Protein AF-A0A3N7D132-F1 (afdb_monomer)

Nearest PDB structures (foldseek):
  3npg-assembly1_B  TM=5.858E-01  e=7.908E-01  Pyrococcus horikoshii
  3npg-assembly1_D  TM=5.877E-01  e=8.897E-01  Pyrococcus horikoshii
  7ne5-assembly1_A  TM=6.730E-01  e=2.890E+00  Serratia proteamaculans
  8vl3-assembly1_A  TM=4.157E-01  e=1.267E+00  synthetic construct
  7yx7-assembly1_A  TM=4.439E-01  e=2.569E+00  Serratia proteamaculans

Sequence (101 aa):
MKNKVEEMRSAYGLSEEGSLLTMLDDFKDENEIRAYCWMVLRTYSDLKKEDWLIGIEGGDYIYSFEDSYVFITDDIWSFDVVAKPEVLELLADKMRALKNP

Structure (mmCIF, N/CA/C/O backbone):
data_AF-A0A3N7D132-F1
#
_entry.id   AF-A0A3N7D132-F1
#
loop_
_atom_site.group_PDB
_atom_site.id
_atom_site.type_symbol
_atom_site.label_atom_id
_atom_site.label_alt_id
_atom_site.label_comp_id
_atom_site.label_asym_id
_atom_site.label_entity_id
_atom_site.label_seq_id
_atom_site.pdbx_PDB_ins_code
_atom_site.Cartn_x
_atom_site.Cartn_y
_atom_site.Cartn_z
_atom_site.occupancy
_atom_site.B_iso_or_equiv
_atom_site.auth_seq_id
_atom_site.auth_comp_id
_atom_site.auth_asym_id
_atom_site.auth_atom_id
_atom_site.pdbx_PDB_model_num
ATOM 1 N N . MET A 1 1 ? 13.505 14.332 -19.437 1.00 47.16 1 MET A N 1
ATOM 2 C CA . MET A 1 1 ? 13.758 13.145 -18.594 1.00 47.16 1 MET A CA 1
ATOM 3 C C . MET A 1 1 ? 12.415 12.738 -18.037 1.00 47.16 1 MET A C 1
ATOM 5 O O . MET A 1 1 ? 11.793 13.591 -17.421 1.00 47.16 1 MET A O 1
ATOM 9 N N . LYS A 1 2 ? 11.925 11.531 -18.332 1.00 55.28 2 LYS A N 1
ATOM 10 C CA . LYS A 1 2 ? 10.734 11.022 -17.644 1.00 55.28 2 LYS A CA 1
ATOM 11 C C . LYS A 1 2 ? 11.099 10.772 -16.180 1.00 55.28 2 LYS A C 1
ATOM 13 O O . LYS A 1 2 ? 12.240 10.405 -15.890 1.00 55.28 2 LYS A O 1
ATOM 18 N N . ASN A 1 3 ? 10.180 11.070 -15.271 1.00 87.38 3 ASN A N 1
ATOM 19 C CA . ASN A 1 3 ? 10.379 10.815 -13.852 1.00 87.38 3 ASN A CA 1
ATOM 20 C C . ASN A 1 3 ? 10.398 9.289 -13.644 1.00 87.38 3 ASN A C 1
ATOM 22 O O . ASN A 1 3 ? 9.489 8.603 -14.102 1.00 87.38 3 ASN A O 1
ATOM 26 N N . LYS A 1 4 ? 11.424 8.740 -12.981 1.00 89.75 4 LYS A N 1
ATOM 27 C CA . LYS A 1 4 ? 11.539 7.285 -12.752 1.00 89.75 4 LYS A CA 1
ATO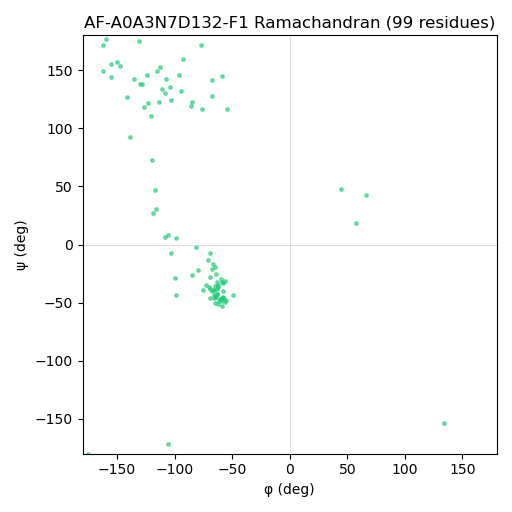M 28 C C . LYS A 1 4 ? 10.319 6.711 -12.027 1.00 89.75 4 LYS A C 1
ATOM 30 O O . LYS A 1 4 ? 9.942 5.575 -12.283 1.00 89.75 4 LYS A O 1
ATOM 35 N N . VAL A 1 5 ? 9.689 7.511 -11.169 1.00 90.25 5 VAL A N 1
ATOM 36 C CA . VAL A 1 5 ? 8.453 7.141 -10.473 1.00 90.25 5 VAL A CA 1
ATOM 37 C C . VAL A 1 5 ? 7.282 7.014 -11.448 1.00 90.25 5 VAL A C 1
ATOM 39 O O . VAL A 1 5 ? 6.500 6.074 -11.355 1.00 90.25 5 VAL A O 1
ATOM 42 N N . GLU A 1 6 ? 7.174 7.909 -12.433 1.00 90.75 6 GLU A N 1
ATOM 43 C CA . GLU A 1 6 ? 6.148 7.807 -13.481 1.00 90.75 6 GLU A CA 1
ATOM 44 C C . GLU A 1 6 ? 6.369 6.570 -14.358 1.00 90.75 6 GLU A C 1
ATOM 46 O O . GLU A 1 6 ? 5.408 5.900 -14.726 1.00 90.75 6 GLU A O 1
ATOM 51 N N . GLU A 1 7 ? 7.626 6.244 -14.678 1.00 92.88 7 GLU A N 1
ATOM 52 C CA . GLU A 1 7 ? 7.965 5.024 -15.422 1.00 92.88 7 GLU A CA 1
ATOM 53 C C . GLU A 1 7 ? 7.595 3.766 -14.629 1.00 92.88 7 GLU A C 1
ATOM 55 O O . GLU A 1 7 ? 6.959 2.868 -15.180 1.00 92.88 7 GLU A O 1
ATOM 60 N N . MET A 1 8 ? 7.924 3.738 -13.334 1.00 93.69 8 MET A N 1
ATOM 61 C CA . MET A 1 8 ? 7.558 2.658 -12.418 1.00 93.69 8 MET A CA 1
ATOM 62 C C . MET A 1 8 ? 6.038 2.486 -12.358 1.00 93.69 8 MET A C 1
ATOM 64 O O . MET A 1 8 ? 5.529 1.409 -12.642 1.00 93.69 8 MET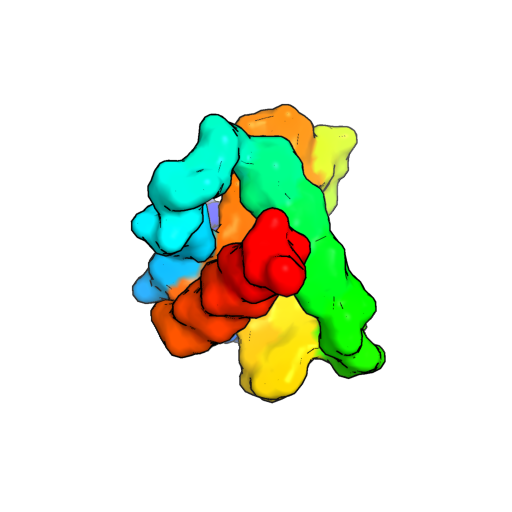 A O 1
ATOM 68 N N . ARG A 1 9 ? 5.289 3.558 -12.084 1.00 93.75 9 ARG A N 1
ATOM 69 C CA . ARG A 1 9 ? 3.820 3.523 -12.052 1.00 93.75 9 ARG A CA 1
ATOM 70 C C . ARG A 1 9 ? 3.233 3.060 -13.385 1.00 93.75 9 ARG A C 1
ATOM 72 O O . ARG A 1 9 ? 2.369 2.189 -13.410 1.00 93.75 9 ARG A O 1
ATOM 79 N N . SER A 1 10 ? 3.733 3.582 -14.503 1.00 93.25 10 SER A N 1
ATOM 80 C CA . SER A 1 10 ? 3.262 3.201 -15.837 1.00 93.25 10 SER A CA 1
ATOM 81 C C . SER A 1 10 ? 3.502 1.723 -16.153 1.00 93.25 10 SER A C 1
ATOM 83 O O . SER A 1 10 ? 2.667 1.128 -16.833 1.00 93.25 10 SER A O 1
ATOM 85 N N . ALA A 1 11 ? 4.599 1.123 -15.679 1.00 94.31 11 ALA A N 1
ATOM 86 C CA . ALA A 1 11 ? 4.907 -0.289 -15.914 1.00 94.31 11 ALA A CA 1
ATOM 87 C C . ALA A 1 11 ? 3.886 -1.244 -15.268 1.00 94.31 11 ALA A C 1
ATOM 89 O O . ALA A 1 11 ? 3.681 -2.346 -15.774 1.00 94.31 11 ALA A O 1
ATOM 90 N N . TYR A 1 12 ? 3.215 -0.797 -14.203 1.00 94.25 12 TYR A N 1
ATOM 91 C CA . TYR A 1 12 ? 2.184 -1.552 -13.484 1.00 94.25 12 TYR A CA 1
ATOM 92 C C . TYR A 1 12 ? 0.760 -1.047 -13.754 1.00 94.25 12 TYR A C 1
ATOM 94 O O . TYR A 1 12 ? -0.185 -1.507 -13.119 1.00 94.25 12 TYR A O 1
ATOM 102 N N . GLY A 1 13 ? 0.590 -0.118 -14.704 1.00 92.06 13 GLY A N 1
ATOM 103 C CA . GLY A 1 13 ? -0.714 0.463 -15.029 1.00 92.06 13 GLY A CA 1
ATOM 104 C C . GLY A 1 13 ? -1.291 1.305 -13.891 1.00 92.06 13 GLY A C 1
ATOM 105 O O . GLY A 1 13 ? -2.469 1.167 -13.605 1.00 92.06 13 GLY A O 1
ATOM 106 N N . LEU A 1 14 ? -0.449 2.117 -13.239 1.00 92.50 14 LEU A N 1
ATOM 107 C CA . LEU A 1 14 ? -0.781 2.991 -12.104 1.00 92.50 14 LEU A CA 1
ATOM 108 C C . LEU A 1 14 ? -0.604 4.498 -12.421 1.00 92.50 14 LEU A C 1
ATOM 110 O O . LEU A 1 14 ? -0.244 5.292 -11.545 1.00 92.50 14 LEU A O 1
ATOM 114 N N . SER A 1 15 ? -0.800 4.914 -13.676 1.00 80.50 15 SER A N 1
ATOM 115 C CA . SER A 1 15 ? -0.618 6.298 -14.153 1.00 80.50 15 SER A CA 1
ATOM 116 C C . SER A 1 15 ? -1.796 7.285 -13.978 1.00 80.50 15 SER A C 1
ATOM 118 O O . SER A 1 15 ? -1.538 8.483 -13.912 1.00 80.50 15 SER A O 1
ATOM 120 N N . GLU A 1 16 ? -3.050 6.835 -13.910 1.00 69.00 16 GLU A N 1
ATOM 121 C CA . GLU A 1 16 ? -4.294 7.632 -13.786 1.00 69.00 16 GLU A CA 1
ATOM 122 C C . GLU A 1 16 ? -5.103 7.338 -12.494 1.00 69.00 16 GLU A C 1
ATOM 124 O O . GLU A 1 16 ? -6.322 7.484 -12.440 1.00 69.00 16 GLU A O 1
ATOM 129 N N . GLU A 1 17 ? -4.421 6.897 -11.444 1.00 81.69 17 GLU A N 1
ATOM 130 C CA . GLU A 1 17 ? -5.020 6.297 -10.252 1.00 81.69 17 GLU A CA 1
ATOM 131 C C . GLU A 1 17 ? -5.296 7.315 -9.143 1.00 81.69 17 GLU A C 1
ATOM 133 O O . GLU A 1 17 ? -4.716 8.404 -9.099 1.00 81.69 17 GLU A O 1
ATOM 138 N N . GLY A 1 18 ? -6.196 6.939 -8.229 1.00 88.12 18 GLY A N 1
ATOM 139 C CA . GLY A 1 18 ? -6.538 7.745 -7.060 1.00 88.12 18 GLY A CA 1
ATOM 140 C C . GLY A 1 18 ? -5.476 7.674 -5.964 1.00 88.12 18 GLY A C 1
ATOM 141 O O . GLY A 1 18 ? -4.567 6.850 -6.012 1.00 88.12 18 GLY A O 1
ATOM 142 N N . SER A 1 19 ? -5.632 8.521 -4.949 1.00 92.62 19 SER A N 1
ATOM 143 C CA . SER A 1 19 ? -4.830 8.503 -3.721 1.00 92.62 19 SER A CA 1
ATOM 144 C C . SER A 1 19 ? -5.697 8.063 -2.547 1.00 92.62 19 SER A C 1
ATOM 146 O O . SER A 1 19 ? -6.805 8.580 -2.356 1.00 92.62 19 SER A O 1
ATOM 148 N N . LEU A 1 20 ? -5.175 7.147 -1.733 1.00 94.19 20 LEU A N 1
ATOM 149 C CA . LEU A 1 20 ? -5.828 6.670 -0.514 1.00 94.19 20 LEU A CA 1
ATOM 150 C C . LEU A 1 20 ? -6.117 7.815 0.465 1.00 94.19 20 LEU A C 1
ATOM 152 O O . LEU A 1 20 ? -7.145 7.800 1.140 1.00 94.19 20 LEU A O 1
ATOM 156 N N . LEU A 1 21 ? -5.254 8.836 0.510 1.00 92.19 21 LEU A N 1
ATOM 157 C CA . LEU A 1 21 ? -5.404 9.979 1.416 1.00 92.19 21 LEU A CA 1
ATOM 158 C C . LEU A 1 21 ? -6.719 10.735 1.197 1.00 92.19 21 LEU A C 1
ATOM 160 O O . LEU A 1 21 ? -7.276 11.294 2.137 1.00 92.19 21 LEU A O 1
ATOM 164 N N . THR A 1 22 ? -7.245 10.727 -0.031 1.00 91.69 22 THR A N 1
ATOM 165 C CA . THR A 1 22 ? -8.502 11.415 -0.369 1.00 91.69 22 THR A CA 1
ATOM 166 C C . THR A 1 22 ? -9.748 10.745 0.213 1.00 91.69 22 THR A C 1
ATOM 168 O O . THR A 1 22 ? -10.814 11.355 0.220 1.00 91.69 22 THR A O 1
ATOM 171 N N . MET A 1 23 ? -9.623 9.509 0.709 1.00 93.12 23 MET A N 1
ATOM 172 C CA . MET A 1 23 ? -10.733 8.709 1.231 1.00 93.12 23 MET A CA 1
ATOM 173 C C . MET A 1 23 ? -10.775 8.654 2.765 1.00 93.12 23 MET A C 1
ATOM 175 O O . MET A 1 23 ? -11.719 8.099 3.315 1.00 93.12 23 MET A O 1
ATOM 179 N N . LEU A 1 24 ? -9.769 9.177 3.469 1.00 92.50 24 LEU A N 1
ATOM 180 C CA . LEU A 1 24 ? -9.553 8.931 4.902 1.00 92.50 24 LEU A CA 1
ATOM 181 C C . LEU A 1 24 ? -9.660 10.214 5.736 1.00 92.50 24 LEU A C 1
ATOM 183 O O . LEU A 1 24 ? -8.810 10.494 6.580 1.00 92.50 24 LEU A O 1
ATOM 187 N N . ASP A 1 25 ? -10.706 11.006 5.501 1.00 90.25 25 ASP A N 1
ATOM 188 C CA . ASP A 1 25 ? -10.990 12.233 6.260 1.00 90.25 25 ASP A CA 1
ATOM 189 C C . ASP A 1 25 ? -11.310 11.968 7.742 1.00 90.25 25 ASP A C 1
ATOM 191 O O . ASP A 1 25 ? -11.170 12.851 8.588 1.00 90.25 25 ASP A O 1
ATOM 195 N N . ASP A 1 26 ? -11.682 10.731 8.070 1.00 92.00 26 ASP A N 1
ATOM 196 C CA . ASP A 1 26 ? -11.910 10.244 9.424 1.00 92.00 26 ASP A CA 1
ATOM 197 C C . ASP A 1 26 ? -10.620 9.850 10.174 1.00 92.00 26 ASP A C 1
ATOM 199 O O . ASP A 1 26 ? -10.673 9.486 11.355 1.00 92.00 26 ASP A O 1
ATOM 203 N N . PHE A 1 27 ? -9.450 9.943 9.532 1.00 93.88 27 PHE A N 1
ATOM 204 C CA . PHE A 1 27 ? -8.136 9.714 10.138 1.00 93.88 27 PHE A CA 1
ATOM 205 C C . PHE A 1 27 ? -7.481 11.027 10.586 1.00 93.88 27 PHE A C 1
ATOM 207 O O . PHE A 1 27 ? -7.659 12.086 9.994 1.00 93.88 27 PHE A O 1
ATOM 214 N N . LYS A 1 28 ? -6.729 10.967 11.687 1.00 91.69 28 LYS A N 1
ATOM 215 C CA . LYS A 1 28 ? -6.166 12.135 12.373 1.00 91.69 28 LYS A CA 1
ATOM 216 C C . LYS A 1 28 ? -5.070 12.816 11.560 1.00 91.69 28 LYS A C 1
ATOM 218 O O . LYS A 1 28 ? -5.006 14.042 11.524 1.00 91.69 28 LYS A O 1
ATOM 223 N N . ASP A 1 29 ? -4.157 12.019 11.018 1.00 92.44 29 ASP A N 1
ATOM 224 C CA . ASP A 1 29 ? -2.993 12.481 10.274 1.00 92.44 29 ASP A CA 1
ATOM 225 C C . ASP A 1 29 ? -2.399 11.349 9.419 1.00 92.44 29 ASP A C 1
ATOM 227 O O . ASP A 1 29 ? -2.789 10.183 9.524 1.00 92.44 29 ASP A O 1
ATOM 231 N N . GLU A 1 30 ? -1.434 11.704 8.572 1.00 93.19 30 GLU A N 1
ATOM 232 C CA . GLU A 1 30 ? -0.746 10.776 7.673 1.00 93.19 30 GLU A CA 1
ATOM 233 C C . GLU A 1 30 ? -0.036 9.634 8.423 1.00 93.19 30 GLU A C 1
ATOM 235 O O . GLU A 1 30 ? 0.014 8.510 7.930 1.00 93.19 30 GLU A O 1
ATOM 240 N N . ASN A 1 31 ? 0.470 9.874 9.639 1.00 93.69 31 ASN A N 1
ATOM 241 C CA . ASN A 1 31 ? 1.129 8.827 10.422 1.00 93.69 31 ASN A CA 1
ATOM 242 C C . ASN A 1 31 ? 0.127 7.773 10.907 1.00 93.69 31 ASN A C 1
ATOM 244 O O . ASN A 1 31 ? 0.446 6.582 10.905 1.00 93.69 31 ASN A O 1
ATOM 248 N N . GLU A 1 32 ? -1.084 8.188 11.300 1.00 95.50 32 GLU A N 1
ATOM 249 C CA . GLU A 1 32 ? -2.170 7.251 11.601 1.00 95.50 32 GLU A CA 1
ATOM 250 C C . GLU A 1 32 ? -2.530 6.433 10.351 1.00 95.50 32 GLU A C 1
ATOM 252 O O . GLU A 1 32 ? -2.556 5.202 10.409 1.00 95.50 32 GLU A O 1
ATOM 257 N N . ILE A 1 33 ? -2.719 7.095 9.206 1.00 96.00 33 ILE A N 1
ATOM 258 C CA . ILE A 1 33 ? -3.021 6.439 7.923 1.00 96.00 33 ILE A CA 1
ATOM 259 C C . ILE A 1 33 ? -1.943 5.407 7.566 1.00 96.00 33 ILE A C 1
ATOM 261 O O . ILE A 1 33 ? -2.262 4.249 7.293 1.00 96.00 33 ILE A O 1
ATOM 265 N N . ARG A 1 34 ? -0.667 5.799 7.635 1.00 96.56 34 ARG A N 1
ATOM 266 C CA . ARG A 1 34 ? 0.501 4.946 7.379 1.00 96.56 34 ARG A CA 1
ATOM 267 C C . ARG A 1 34 ? 0.493 3.702 8.262 1.00 96.56 34 ARG A C 1
ATOM 269 O O . ARG A 1 34 ? 0.679 2.589 7.769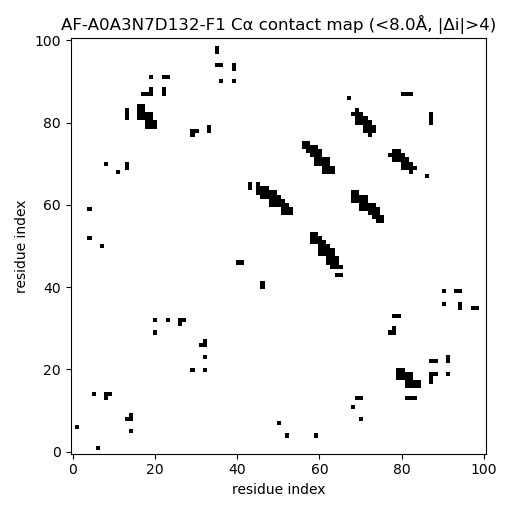 1.00 96.56 34 ARG A O 1
ATO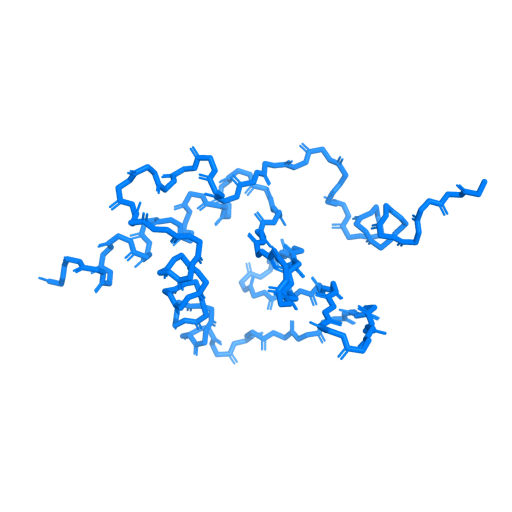M 276 N N . ALA A 1 35 ? 0.256 3.872 9.564 1.00 96.31 35 ALA A N 1
ATOM 277 C CA . ALA A 1 35 ? 0.233 2.764 10.512 1.00 96.31 35 ALA A CA 1
ATOM 278 C C . ALA A 1 35 ? -0.885 1.759 10.191 1.00 96.31 35 ALA A C 1
ATOM 280 O O . ALA A 1 35 ? -0.613 0.563 10.062 1.00 96.31 35 ALA A O 1
ATOM 281 N N . TYR A 1 36 ? -2.122 2.234 10.009 1.00 97.31 36 TYR A N 1
ATOM 282 C CA . TYR A 1 36 ? -3.265 1.367 9.705 1.00 97.31 36 TYR A CA 1
ATOM 283 C C . TYR A 1 36 ? -3.151 0.710 8.328 1.00 97.31 36 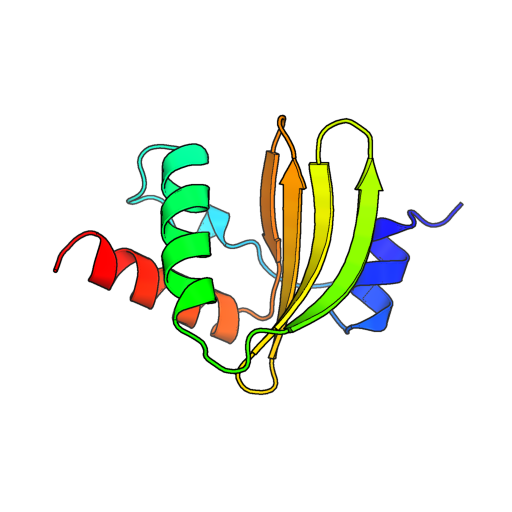TYR A C 1
ATOM 285 O O . TYR A 1 36 ? -3.458 -0.475 8.198 1.00 97.31 36 TYR A O 1
ATOM 293 N N . CYS A 1 37 ? -2.662 1.431 7.317 1.00 97.25 37 CYS A N 1
ATOM 294 C CA . CYS A 1 37 ? -2.447 0.875 5.985 1.00 97.25 37 CYS A CA 1
ATOM 295 C C . CYS A 1 37 ? -1.473 -0.309 6.042 1.00 97.25 37 CYS A C 1
ATOM 297 O O . CYS A 1 37 ? -1.790 -1.398 5.562 1.00 97.25 37 CYS A O 1
ATOM 299 N N . TRP A 1 38 ? -0.333 -0.153 6.724 1.00 97.31 38 TRP A N 1
ATOM 300 C CA . TRP A 1 38 ? 0.609 -1.257 6.900 1.00 97.31 38 TRP A CA 1
ATOM 301 C C . TRP A 1 38 ? 0.040 -2.410 7.727 1.00 97.31 38 TRP A C 1
ATOM 303 O O . TRP A 1 38 ? 0.353 -3.564 7.430 1.00 97.31 38 TRP A O 1
ATOM 313 N N . MET A 1 39 ? -0.789 -2.139 8.741 1.00 97.38 39 MET A N 1
ATOM 314 C CA . MET A 1 39 ? -1.482 -3.200 9.478 1.00 97.38 39 MET A CA 1
ATOM 315 C C . MET A 1 39 ? -2.393 -4.010 8.555 1.00 97.38 39 MET A C 1
ATOM 317 O O . MET A 1 39 ? -2.317 -5.235 8.582 1.00 97.38 39 MET A O 1
ATOM 321 N N . VAL A 1 40 ? -3.191 -3.345 7.712 1.00 97.12 40 VAL A N 1
ATOM 322 C CA . VAL A 1 40 ? -4.087 -3.994 6.742 1.00 97.12 40 VAL A CA 1
ATOM 323 C C . VAL A 1 40 ? -3.299 -4.771 5.694 1.00 97.12 40 VAL A C 1
ATOM 325 O O . VAL A 1 40 ? -3.563 -5.956 5.504 1.00 97.12 40 VAL A O 1
ATOM 328 N N . LEU A 1 41 ? -2.300 -4.158 5.053 1.00 97.12 41 LEU A N 1
ATOM 329 C CA . LEU A 1 41 ? -1.514 -4.814 4.005 1.00 97.12 41 LEU A CA 1
ATOM 330 C C . LEU A 1 41 ? -0.850 -6.098 4.515 1.00 97.12 41 LEU A C 1
ATOM 332 O O . LEU A 1 41 ? -0.864 -7.121 3.839 1.00 97.12 41 LEU A O 1
ATOM 336 N N . ARG A 1 42 ? -0.334 -6.086 5.749 1.00 96.56 42 ARG A N 1
ATOM 337 C CA . ARG A 1 42 ? 0.303 -7.257 6.374 1.00 96.56 42 ARG A CA 1
ATOM 338 C C . ARG A 1 42 ? -0.668 -8.388 6.729 1.00 96.56 42 ARG A C 1
ATOM 340 O O . ARG A 1 42 ? -0.203 -9.450 7.135 1.00 96.56 42 ARG A O 1
ATOM 3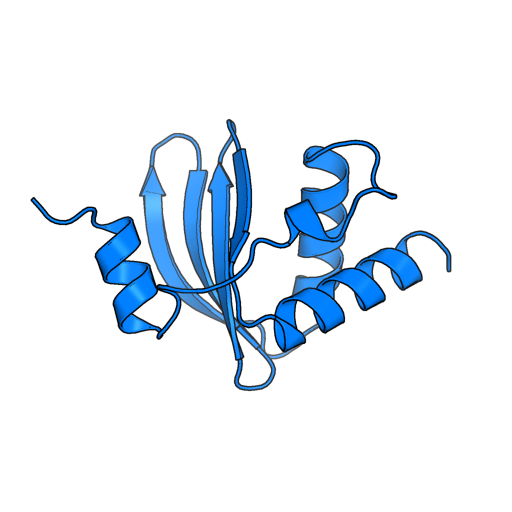47 N N . THR A 1 43 ? -1.982 -8.185 6.598 1.00 96.56 43 THR A N 1
ATOM 348 C CA . THR A 1 43 ? -2.965 -9.272 6.743 1.00 96.56 43 THR A CA 1
ATOM 349 C C . THR A 1 43 ? -3.077 -10.146 5.495 1.00 96.56 43 THR A C 1
ATOM 351 O O . THR A 1 43 ? -3.480 -11.302 5.615 1.00 96.56 43 THR A O 1
ATOM 354 N N . TYR A 1 44 ? -2.689 -9.638 4.320 1.00 96.56 44 TYR A N 1
ATOM 355 C CA . TYR A 1 44 ? -2.678 -10.419 3.085 1.00 96.56 44 TYR A CA 1
ATOM 356 C C . TYR A 1 44 ? -1.471 -11.358 3.076 1.00 96.56 44 TYR A C 1
ATOM 358 O O . TYR A 1 44 ? -0.317 -10.927 3.093 1.00 96.56 44 TYR A O 1
ATOM 366 N N . SER A 1 45 ? -1.730 -12.667 3.066 1.00 96.62 45 SER A N 1
ATOM 367 C CA . SER A 1 45 ? -0.678 -13.694 3.087 1.00 96.62 45 SER A CA 1
ATOM 368 C C . SER A 1 45 ? 0.164 -13.735 1.811 1.00 96.62 45 SER A C 1
ATOM 370 O O . SER A 1 45 ? 1.268 -14.272 1.816 1.00 96.62 45 SER A O 1
ATOM 372 N N . ASP A 1 46 ? -0.379 -13.204 0.721 1.00 97.50 46 ASP A N 1
ATOM 373 C CA . ASP A 1 46 ? 0.222 -13.120 -0.604 1.00 97.50 46 ASP A CA 1
ATOM 374 C C . ASP A 1 46 ? 0.835 -11.741 -0.895 1.00 97.50 46 ASP A C 1
ATOM 376 O O . ASP A 1 46 ? 1.332 -11.537 -2.002 1.00 97.50 46 ASP A O 1
ATOM 380 N N . LEU A 1 47 ? 0.859 -10.822 0.086 1.00 98.00 47 LEU A N 1
ATOM 381 C CA . LEU A 1 47 ? 1.480 -9.509 -0.074 1.00 98.00 47 LEU A CA 1
ATOM 382 C C . LEU A 1 47 ? 2.932 -9.659 -0.540 1.00 98.00 47 LEU A C 1
ATOM 384 O O . LEU A 1 47 ? 3.797 -10.160 0.189 1.00 98.00 47 LEU A O 1
ATOM 388 N N . LYS A 1 48 ? 3.223 -9.151 -1.734 1.00 98.00 48 LYS A N 1
ATOM 389 C CA . LYS A 1 48 ? 4.532 -9.270 -2.365 1.00 98.00 48 LYS A CA 1
ATOM 390 C C . LYS A 1 48 ? 5.042 -7.916 -2.819 1.00 98.00 48 LYS A C 1
ATOM 392 O O . LYS A 1 48 ? 4.311 -7.102 -3.362 1.00 98.00 48 LYS A O 1
ATOM 397 N N . LYS A 1 49 ? 6.331 -7.674 -2.586 1.00 97.50 49 LYS A N 1
ATOM 398 C CA . LYS A 1 49 ? 7.045 -6.506 -3.103 1.00 97.50 49 LYS A CA 1
ATOM 399 C C . LYS A 1 49 ? 7.553 -6.824 -4.506 1.00 97.50 49 LYS A C 1
ATOM 401 O O . LYS A 1 49 ? 8.331 -7.763 -4.658 1.00 97.50 49 LYS A O 1
ATOM 406 N N . GLU A 1 50 ? 7.104 -6.071 -5.499 1.00 97.88 50 GLU A N 1
ATOM 407 C CA . GLU A 1 50 ? 7.386 -6.339 -6.915 1.00 97.88 50 GLU A CA 1
ATOM 408 C C . GLU A 1 50 ? 8.533 -5.481 -7.447 1.00 97.88 50 GLU A C 1
ATOM 410 O O . GLU A 1 50 ? 9.425 -5.990 -8.119 1.00 97.88 50 GLU A O 1
ATOM 415 N N . ASP A 1 51 ? 8.539 -4.191 -7.106 1.00 97.31 51 ASP A N 1
ATOM 416 C CA . ASP A 1 51 ? 9.538 -3.229 -7.574 1.00 97.31 51 ASP A CA 1
ATOM 417 C C . ASP A 1 51 ? 9.752 -2.126 -6.530 1.00 97.31 51 ASP A C 1
ATOM 419 O O . ASP A 1 51 ? 8.901 -1.900 -5.661 1.00 97.31 51 ASP A O 1
ATOM 423 N N . TRP A 1 52 ? 10.909 -1.465 -6.568 1.00 96.50 52 TRP A N 1
ATOM 424 C CA . TRP A 1 52 ? 11.258 -0.417 -5.613 1.00 96.50 52 TRP A CA 1
ATOM 425 C C . TRP A 1 52 ? 12.284 0.590 -6.137 1.00 96.50 52 TRP A C 1
ATOM 427 O O . TRP A 1 52 ? 13.274 0.248 -6.784 1.00 96.50 52 TRP A O 1
ATOM 437 N N . LEU A 1 53 ? 12.106 1.843 -5.728 1.00 94.56 53 LEU A N 1
ATOM 438 C CA . LEU A 1 53 ? 13.086 2.916 -5.842 1.00 94.56 53 LEU A CA 1
ATOM 439 C C . LEU A 1 53 ? 13.379 3.431 -4.431 1.00 94.56 53 LEU A C 1
ATOM 441 O O . LEU A 1 53 ? 12.522 4.028 -3.794 1.00 94.56 53 LEU A O 1
ATOM 445 N N . ILE A 1 54 ? 14.584 3.169 -3.923 1.00 92.19 54 ILE A N 1
ATOM 446 C CA . ILE A 1 54 ? 14.961 3.499 -2.540 1.00 92.19 54 ILE A CA 1
ATOM 447 C C . ILE A 1 54 ? 15.940 4.675 -2.531 1.00 92.19 54 ILE A C 1
ATOM 449 O O . ILE A 1 54 ? 16.954 4.657 -3.234 1.00 92.19 54 ILE A O 1
ATOM 453 N N . GLY A 1 55 ? 15.639 5.676 -1.707 1.00 88.06 55 GLY A N 1
ATOM 454 C CA . GLY A 1 55 ? 16.524 6.767 -1.315 1.00 88.06 55 GLY A CA 1
ATOM 455 C C . GLY A 1 55 ? 17.031 6.613 0.125 1.00 88.06 55 GLY A C 1
ATOM 456 O O . GLY A 1 55 ? 16.832 5.594 0.779 1.00 88.06 55 GLY A O 1
ATOM 457 N N . ILE A 1 56 ? 17.705 7.645 0.639 1.00 87.75 56 ILE A N 1
ATOM 458 C CA . ILE A 1 56 ? 18.236 7.656 2.019 1.00 87.75 56 ILE A CA 1
ATOM 459 C C . ILE A 1 56 ? 17.105 7.719 3.060 1.00 87.75 56 ILE A C 1
ATOM 461 O O . ILE A 1 56 ? 17.253 7.231 4.176 1.00 87.75 56 ILE A O 1
ATOM 465 N N . GLU A 1 57 ? 15.978 8.313 2.682 1.00 89.69 57 GLU A N 1
ATOM 466 C CA . GLU A 1 57 ? 14.900 8.718 3.585 1.00 89.69 57 GLU A CA 1
ATOM 467 C C . GLU A 1 57 ? 13.643 7.843 3.446 1.00 89.69 57 GLU A C 1
ATOM 469 O O . GLU A 1 57 ? 12.619 8.127 4.055 1.00 89.69 57 GLU A O 1
ATOM 474 N N . GLY A 1 58 ? 13.713 6.770 2.659 1.00 91.19 58 GLY A N 1
ATOM 475 C CA . GLY A 1 58 ? 12.575 5.917 2.330 1.00 91.19 58 GLY A CA 1
ATOM 476 C C . GLY A 1 58 ? 12.534 5.604 0.847 1.00 91.19 58 GLY A C 1
ATOM 477 O O . GLY A 1 58 ? 13.580 5.581 0.191 1.00 91.19 58 GLY A O 1
ATOM 478 N N . GLY A 1 59 ? 11.348 5.332 0.312 1.00 94.25 59 GLY A N 1
ATOM 479 C CA . GLY A 1 59 ? 11.244 5.034 -1.106 1.00 94.25 59 GLY A CA 1
ATOM 480 C C . GLY A 1 59 ? 9.839 4.843 -1.632 1.00 94.25 59 GLY A C 1
ATOM 481 O O . GLY A 1 59 ? 8.849 4.891 -0.906 1.00 94.25 59 GLY A O 1
ATOM 482 N N . ASP A 1 60 ? 9.817 4.572 -2.925 1.00 96.00 60 ASP A N 1
ATOM 483 C CA . ASP A 1 60 ? 8.635 4.245 -3.694 1.00 96.00 60 ASP A CA 1
ATOM 484 C C . ASP A 1 60 ? 8.620 2.747 -3.973 1.00 96.00 60 ASP A C 1
ATOM 486 O O . ASP A 1 60 ? 9.640 2.146 -4.332 1.00 96.00 60 ASP A O 1
ATOM 490 N N . TYR A 1 61 ? 7.462 2.127 -3.804 1.00 97.25 61 TYR A N 1
ATOM 491 C CA . TYR A 1 61 ? 7.320 0.682 -3.845 1.00 97.25 61 TYR A CA 1
ATOM 492 C C . TYR A 1 61 ? 6.108 0.279 -4.662 1.00 97.25 61 TYR A C 1
ATOM 494 O O . TYR A 1 61 ? 5.048 0.882 -4.544 1.00 97.25 61 TYR A O 1
ATOM 502 N N . ILE A 1 62 ? 6.243 -0.807 -5.415 1.00 98.00 62 ILE A N 1
ATOM 503 C CA . ILE A 1 62 ? 5.099 -1.532 -5.955 1.00 98.00 62 ILE A CA 1
ATOM 504 C C . ILE A 1 62 ? 4.909 -2.780 -5.109 1.00 98.00 62 ILE A C 1
ATOM 506 O O . ILE A 1 62 ? 5.826 -3.596 -4.965 1.00 98.00 62 ILE A O 1
ATOM 510 N N . TYR A 1 63 ? 3.710 -2.923 -4.562 1.00 98.25 63 TYR A N 1
ATOM 511 C CA . TYR A 1 63 ? 3.256 -4.141 -3.914 1.00 98.25 63 TYR A CA 1
ATOM 512 C C . TYR A 1 63 ? 2.129 -4.780 -4.718 1.00 98.25 63 TYR A C 1
ATOM 514 O O . TYR A 1 63 ? 1.385 -4.093 -5.417 1.00 98.25 63 TYR A O 1
ATOM 522 N N . SER A 1 64 ? 2.002 -6.095 -4.594 1.00 97.94 64 SER A N 1
ATOM 523 C CA . SER A 1 64 ? 0.884 -6.873 -5.107 1.00 97.94 64 SER A CA 1
ATOM 524 C C . SER A 1 64 ? 0.225 -7.687 -3.994 1.00 97.94 64 SER A C 1
ATOM 526 O O . SER A 1 64 ? 0.899 -8.118 -3.056 1.00 97.94 64 SER A O 1
ATOM 528 N N . PHE A 1 65 ? -1.092 -7.850 -4.077 1.00 97.19 65 PHE A N 1
ATOM 529 C CA . PHE A 1 65 ? -1.917 -8.742 -3.251 1.00 97.19 65 PHE A CA 1
ATOM 530 C C . PHE A 1 65 ? -3.262 -8.946 -3.957 1.00 97.19 65 PHE A C 1
ATOM 532 O O . PHE A 1 65 ? -3.711 -8.039 -4.654 1.00 97.19 65 PHE A O 1
ATOM 539 N N . GLU A 1 66 ? -3.899 -10.106 -3.794 1.00 94.19 66 GLU A N 1
ATOM 540 C CA . GLU A 1 66 ? -5.214 -10.427 -4.379 1.00 94.19 66 GLU A CA 1
ATOM 541 C C . GLU A 1 66 ? -5.336 -9.998 -5.861 1.00 94.19 66 GLU A C 1
ATOM 543 O O . GLU A 1 66 ? -6.282 -9.320 -6.263 1.00 94.19 66 GLU A O 1
ATOM 548 N N . ASP A 1 67 ? -4.320 -10.334 -6.668 1.00 92.94 67 ASP A N 1
ATOM 549 C CA . ASP A 1 67 ? -4.208 -9.991 -8.100 1.00 92.94 67 ASP A CA 1
ATOM 550 C C . ASP A 1 67 ? -4.262 -8.479 -8.429 1.00 92.94 67 ASP A C 1
ATOM 552 O O . ASP A 1 67 ? -4.480 -8.078 -9.576 1.00 92.94 67 ASP A O 1
ATOM 556 N N . SER A 1 68 ? -4.023 -7.623 -7.434 1.00 95.38 68 SER A N 1
ATOM 557 C CA . SER A 1 68 ? -4.017 -6.163 -7.541 1.00 95.38 68 SER A CA 1
ATOM 558 C C . SER A 1 68 ? -2.628 -5.589 -7.280 1.00 95.38 68 SER A C 1
ATOM 560 O O . SER A 1 68 ? -1.862 -6.138 -6.493 1.00 95.38 68 SER A O 1
ATOM 562 N N . TYR A 1 69 ? -2.315 -4.455 -7.914 1.00 97.00 69 TYR A N 1
ATOM 563 C CA . TYR A 1 69 ? -1.098 -3.685 -7.648 1.00 97.00 69 TYR A CA 1
ATOM 564 C C . TYR A 1 69 ? -1.423 -2.400 -6.895 1.00 97.00 69 TYR A C 1
ATOM 566 O O . TYR A 1 69 ? -2.415 -1.730 -7.187 1.00 97.00 69 TYR A O 1
ATOM 574 N N . VAL A 1 70 ? -0.538 -2.033 -5.973 1.00 97.56 70 VAL A N 1
ATOM 575 C CA . VAL A 1 70 ? -0.543 -0.737 -5.300 1.00 97.56 70 VAL A CA 1
ATOM 576 C C . VAL A 1 70 ? 0.845 -0.121 -5.373 1.00 97.56 70 VAL A C 1
ATOM 578 O O . VAL A 1 70 ? 1.856 -0.798 -5.180 1.00 97.56 70 VAL A O 1
ATOM 581 N N . PHE A 1 71 ? 0.887 1.174 -5.644 1.00 97.56 71 PHE A N 1
ATOM 582 C CA . PHE A 1 71 ? 2.079 1.987 -5.499 1.00 97.56 71 PHE A CA 1
ATOM 583 C C . PHE A 1 71 ? 2.044 2.653 -4.128 1.00 97.56 71 PHE A C 1
ATOM 585 O O . PHE A 1 71 ? 1.022 3.214 -3.746 1.00 97.56 71 PHE A O 1
ATOM 592 N N . ILE A 1 72 ? 3.145 2.584 -3.389 1.00 97.25 72 ILE A N 1
ATOM 593 C CA . ILE A 1 72 ? 3.273 3.166 -2.056 1.00 97.25 72 ILE A CA 1
ATOM 594 C C . ILE A 1 72 ? 4.504 4.057 -2.052 1.00 97.25 72 ILE A C 1
ATOM 596 O O . ILE A 1 72 ? 5.617 3.553 -2.210 1.00 97.25 72 ILE A O 1
ATOM 600 N N . THR A 1 73 ? 4.307 5.348 -1.817 1.00 95.88 73 THR A N 1
ATOM 601 C CA . THR A 1 73 ? 5.387 6.208 -1.330 1.00 95.88 73 THR A CA 1
ATOM 602 C C . THR A 1 73 ? 5.409 6.056 0.184 1.00 95.88 73 THR A C 1
ATOM 604 O O . THR A 1 73 ? 4.389 6.254 0.838 1.00 95.88 73 THR A O 1
ATOM 607 N N . ASP A 1 74 ? 6.543 5.644 0.743 1.00 95.62 74 ASP A N 1
ATOM 608 C CA . ASP A 1 74 ? 6.759 5.586 2.190 1.00 95.62 74 ASP A CA 1
ATOM 609 C C . ASP A 1 74 ? 8.171 6.092 2.489 1.00 95.62 74 ASP A C 1
ATOM 611 O O . ASP A 1 74 ? 9.165 5.354 2.426 1.00 95.62 74 ASP A O 1
ATOM 615 N N . ASP A 1 75 ? 8.244 7.392 2.765 1.00 92.62 75 ASP A N 1
ATOM 616 C CA . ASP A 1 75 ? 9.449 8.086 3.192 1.00 92.62 75 ASP A CA 1
ATOM 617 C C . ASP A 1 75 ? 9.194 8.958 4.433 1.00 92.62 75 ASP A C 1
ATOM 619 O O . ASP A 1 75 ? 8.084 9.029 4.977 1.00 92.62 75 ASP A O 1
ATOM 623 N N . ILE A 1 76 ? 10.253 9.565 4.975 1.00 90.31 76 ILE A N 1
ATOM 624 C CA . ILE A 1 76 ? 10.137 10.382 6.193 1.00 90.31 76 ILE A CA 1
ATOM 625 C C . ILE A 1 76 ? 9.319 11.665 5.989 1.00 90.31 76 ILE A C 1
ATOM 627 O O . ILE A 1 76 ? 8.935 12.284 6.981 1.00 90.31 76 ILE A O 1
ATOM 631 N N . TRP A 1 77 ? 9.091 12.088 4.743 1.00 90.31 77 TRP A N 1
ATOM 632 C CA . TRP A 1 77 ? 8.401 13.330 4.400 1.00 90.31 77 TRP A CA 1
ATOM 633 C C . TRP A 1 77 ? 6.942 13.110 4.017 1.00 90.31 77 TRP A C 1
ATOM 635 O O . TRP A 1 77 ? 6.140 14.024 4.199 1.00 90.31 77 TRP A O 1
ATOM 645 N N . SER A 1 78 ? 6.611 11.941 3.471 1.00 91.19 78 SER A N 1
ATOM 646 C CA . SER A 1 78 ? 5.299 11.654 2.909 1.00 91.19 78 SER A CA 1
ATOM 647 C C . SER A 1 78 ? 4.962 10.166 2.900 1.00 91.19 78 SER A C 1
ATOM 649 O O . SER A 1 78 ? 5.830 9.287 2.874 1.00 91.19 78 SER A O 1
ATOM 651 N N . PHE A 1 79 ? 3.663 9.901 2.901 1.00 95.25 79 PHE A N 1
ATOM 652 C CA . PHE A 1 79 ? 3.086 8.590 2.693 1.00 95.25 79 PHE A CA 1
ATOM 653 C C . PHE A 1 79 ? 1.831 8.715 1.850 1.00 95.25 79 PHE A C 1
ATOM 655 O O . PHE A 1 79 ? 0.917 9.458 2.198 1.00 95.25 79 PHE A O 1
ATOM 662 N N . ASP A 1 80 ? 1.771 7.947 0.772 1.00 94.94 80 ASP A N 1
ATOM 663 C CA . ASP A 1 80 ? 0.578 7.837 -0.056 1.00 94.94 80 ASP A CA 1
ATOM 664 C C . ASP A 1 80 ? 0.485 6.432 -0.644 1.00 94.94 80 ASP A C 1
ATOM 666 O O . ASP A 1 80 ? 1.492 5.747 -0.840 1.00 94.94 80 ASP A O 1
ATOM 670 N N . VAL A 1 81 ? -0.742 6.017 -0.940 1.00 96.56 81 VAL A N 1
ATOM 671 C CA . VAL A 1 81 ? -1.028 4.782 -1.656 1.00 96.56 81 VAL A CA 1
ATOM 672 C C . VAL A 1 81 ? -1.847 5.123 -2.883 1.00 96.56 81 VAL A C 1
ATOM 674 O O . VAL A 1 81 ? -2.941 5.679 -2.787 1.00 96.56 81 VAL A O 1
ATOM 677 N N . VAL A 1 82 ? -1.312 4.744 -4.034 1.00 96.12 82 VAL A N 1
ATOM 678 C CA . VAL A 1 82 ? -1.916 4.961 -5.339 1.00 96.12 82 VAL A CA 1
ATOM 679 C C . VAL A 1 82 ? -2.286 3.618 -5.943 1.00 96.12 82 VAL A C 1
ATOM 681 O O . VAL A 1 82 ? -1.445 2.732 -6.103 1.00 96.12 82 VAL A O 1
ATOM 684 N N . ALA A 1 83 ? -3.562 3.464 -6.272 1.00 96.56 83 ALA A N 1
ATOM 685 C CA . ALA A 1 83 ? -4.111 2.240 -6.834 1.00 96.56 83 ALA A CA 1
ATOM 686 C C . ALA A 1 83 ? -5.429 2.523 -7.558 1.00 96.56 83 ALA A C 1
ATOM 688 O O . ALA A 1 83 ? -5.953 3.643 -7.535 1.00 96.56 83 ALA A O 1
ATOM 689 N N . LYS A 1 84 ? -5.995 1.488 -8.179 1.00 94.62 84 LYS A N 1
ATOM 690 C CA . LYS A 1 84 ? -7.342 1.581 -8.743 1.00 94.62 84 LYS A CA 1
ATOM 691 C C . LYS A 1 84 ? -8.364 1.943 -7.655 1.00 94.62 84 LYS A C 1
ATOM 693 O O . LYS A 1 84 ? -8.206 1.468 -6.526 1.00 94.62 84 LYS A O 1
ATOM 698 N N . PRO A 1 85 ? -9.411 2.727 -7.973 1.00 93.75 85 PRO A N 1
ATOM 699 C CA . PRO A 1 85 ? -10.409 3.159 -6.994 1.00 93.75 85 PRO A CA 1
ATOM 700 C C . PRO A 1 85 ? -10.974 2.022 -6.136 1.00 93.75 85 PRO A C 1
ATOM 702 O O . PRO A 1 85 ? -11.015 2.153 -4.919 1.00 93.75 85 PRO A O 1
ATOM 705 N N . GLU A 1 86 ? -11.298 0.874 -6.735 1.00 93.88 86 GLU A N 1
ATOM 706 C CA . GLU A 1 86 ? -11.842 -0.288 -6.025 1.00 93.88 86 GLU A CA 1
ATOM 707 C C . GLU A 1 86 ? -10.871 -0.891 -4.992 1.00 93.88 86 GLU A C 1
ATOM 709 O O . GLU A 1 86 ? -11.291 -1.382 -3.945 1.00 93.88 86 GLU A O 1
ATOM 714 N N . VAL A 1 87 ? -9.561 -0.818 -5.250 1.00 95.69 87 VAL A N 1
ATOM 715 C CA . VAL A 1 87 ? -8.523 -1.284 -4.318 1.00 95.69 87 VAL A CA 1
ATOM 716 C C . VAL A 1 87 ? -8.361 -0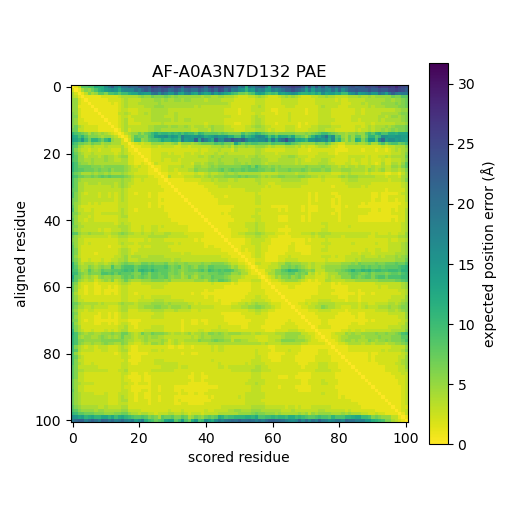.284 -3.174 1.00 95.69 87 VAL A C 1
ATOM 718 O O .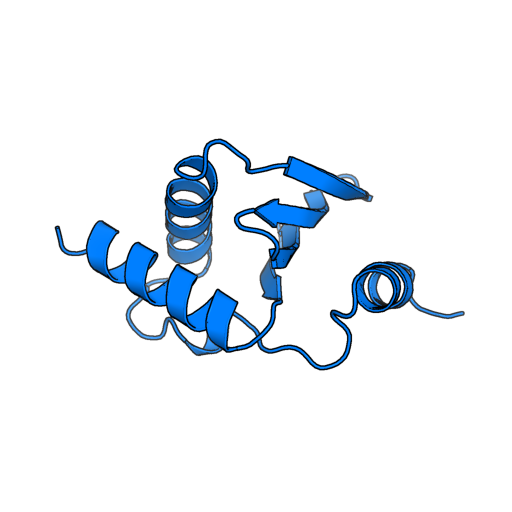 VAL A 1 87 ? -8.198 -0.682 -2.021 1.00 95.69 87 VAL A O 1
ATOM 721 N N . LEU A 1 88 ? -8.433 1.015 -3.475 1.00 96.56 88 LEU A N 1
ATOM 722 C CA . LEU A 1 88 ? -8.366 2.073 -2.466 1.00 96.56 88 LEU A CA 1
ATOM 723 C C . LEU A 1 88 ? -9.575 2.034 -1.527 1.00 96.56 88 LEU A C 1
ATOM 725 O O . LEU A 1 88 ? -9.391 2.114 -0.315 1.00 96.56 88 LEU A O 1
ATOM 729 N N . GLU A 1 89 ? -10.781 1.840 -2.065 1.00 96.00 89 GLU A N 1
ATOM 730 C CA . GLU A 1 89 ? -12.010 1.666 -1.282 1.00 96.00 89 GLU A CA 1
ATOM 731 C C . GLU A 1 89 ? -11.907 0.445 -0.357 1.00 96.00 89 GLU A C 1
ATOM 733 O O . GLU A 1 89 ? -12.146 0.559 0.846 1.00 96.00 89 GLU A O 1
ATOM 738 N N . LEU A 1 90 ? -11.447 -0.699 -0.884 1.00 95.94 90 LEU A N 1
ATOM 739 C CA . LEU A 1 90 ? -11.225 -1.917 -0.099 1.00 95.94 90 LEU A CA 1
ATOM 740 C C . LEU A 1 90 ? -10.245 -1.694 1.063 1.00 95.94 90 LEU A C 1
ATOM 742 O O . LEU A 1 90 ? -10.489 -2.149 2.186 1.00 95.94 90 LEU A O 1
ATOM 746 N N . LEU A 1 91 ? -9.119 -1.024 0.801 1.00 96.81 91 LEU A N 1
ATOM 747 C CA . LEU A 1 91 ? -8.128 -0.711 1.830 1.00 96.81 91 LEU A CA 1
ATOM 748 C C . LEU A 1 91 ? -8.701 0.257 2.867 1.00 96.81 91 LEU A C 1
ATOM 750 O O . LEU A 1 91 ? -8.573 -0.005 4.063 1.00 96.81 91 LEU A O 1
ATOM 754 N N . ALA A 1 92 ? -9.372 1.324 2.428 1.00 96.88 92 ALA A N 1
ATOM 755 C CA . ALA A 1 92 ? -9.986 2.306 3.311 1.00 96.88 92 ALA A CA 1
ATOM 756 C C . ALA A 1 92 ? -11.022 1.662 4.243 1.00 96.88 92 ALA A C 1
ATOM 758 O O . ALA A 1 92 ? -10.978 1.874 5.454 1.00 96.88 92 ALA A O 1
ATOM 759 N N . ASP A 1 93 ? -11.898 0.804 3.721 1.00 96.56 93 ASP A N 1
ATOM 760 C CA . ASP A 1 93 ? -12.910 0.110 4.521 1.00 96.56 93 ASP A CA 1
ATOM 761 C C . ASP A 1 93 ? -12.291 -0.826 5.562 1.00 96.56 93 ASP A C 1
ATOM 763 O O . ASP A 1 93 ? -12.697 -0.818 6.728 1.00 96.56 93 ASP A O 1
ATOM 767 N N . LYS A 1 94 ? -11.256 -1.588 5.189 1.00 95.81 94 LYS A N 1
ATOM 768 C CA . LYS A 1 94 ? -10.517 -2.435 6.140 1.00 95.81 94 LYS A CA 1
ATOM 769 C C . LYS A 1 94 ? -9.819 -1.606 7.217 1.00 95.81 94 LYS A C 1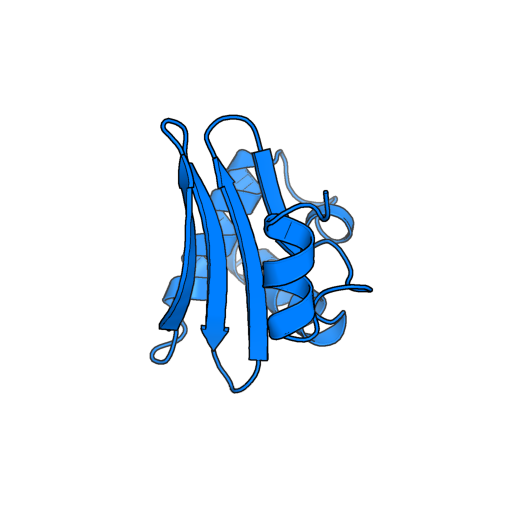
ATOM 771 O O . LYS A 1 94 ? -9.810 -2.011 8.378 1.00 95.81 94 LYS A O 1
ATOM 776 N N . MET A 1 95 ? -9.264 -0.447 6.861 1.00 96.94 95 MET A N 1
ATOM 777 C CA . MET A 1 95 ? -8.648 0.467 7.826 1.00 96.94 95 MET A CA 1
ATOM 778 C C . MET A 1 95 ? -9.687 1.028 8.804 1.00 96.94 95 MET A C 1
ATOM 780 O O . MET A 1 95 ? -9.441 1.023 10.011 1.00 96.94 95 MET A O 1
ATOM 784 N N . ARG A 1 96 ? -10.865 1.448 8.321 1.00 96.12 96 ARG A N 1
ATOM 785 C CA . ARG A 1 96 ? -11.965 1.931 9.177 1.00 96.12 96 ARG A CA 1
ATOM 786 C C . ARG A 1 96 ? -12.492 0.845 10.111 1.00 96.12 96 ARG A C 1
ATOM 788 O O . ARG A 1 96 ? -12.694 1.113 11.294 1.00 96.12 96 ARG A O 1
ATOM 795 N N . ALA A 1 97 ? -12.660 -0.379 9.609 1.00 94.88 97 ALA A N 1
ATOM 796 C CA . ALA A 1 97 ? -13.067 -1.528 10.418 1.00 94.88 97 ALA A CA 1
ATOM 797 C C . ALA A 1 97 ? -12.036 -1.862 11.508 1.00 94.88 97 ALA A C 1
ATOM 799 O O . ALA A 1 97 ? -12.403 -2.221 12.620 1.00 94.88 97 ALA A O 1
ATOM 800 N N . LEU A 1 98 ? -10.741 -1.708 11.215 1.00 93.62 98 LEU A N 1
ATOM 801 C CA . LEU A 1 98 ? -9.678 -1.934 12.192 1.00 93.62 98 LEU A CA 1
ATOM 802 C C . LEU A 1 98 ? -9.610 -0.826 13.256 1.00 93.62 98 LEU A C 1
ATOM 804 O O . LEU A 1 98 ? -9.286 -1.106 14.409 1.00 93.62 98 LEU A O 1
ATOM 808 N N . LYS A 1 99 ? -9.901 0.425 12.878 1.00 91.00 99 LYS A N 1
ATOM 809 C CA . LYS A 1 99 ? -9.934 1.584 13.785 1.00 91.00 99 LYS A CA 1
ATOM 810 C C . LYS A 1 99 ? -11.118 1.534 14.755 1.00 91.00 99 LYS A C 1
ATOM 812 O O . LYS A 1 99 ? -10.968 1.924 15.912 1.00 91.00 99 LYS A O 1
ATOM 817 N N . ASN A 1 100 ? -12.264 1.038 14.288 1.00 81.88 100 ASN A N 1
ATOM 818 C CA . ASN A 1 100 ? -13.501 0.889 15.058 1.00 81.88 100 ASN A CA 1
ATOM 819 C C . ASN A 1 100 ? -13.934 -0.593 15.112 1.00 81.88 100 ASN A C 1
ATOM 821 O O . ASN A 1 100 ? -14.880 -0.961 14.411 1.00 81.88 100 ASN A O 1
ATOM 825 N N . PRO A 1 101 ? -13.229 -1.436 15.890 1.00 61.22 101 PRO A N 1
ATOM 826 C CA . PRO A 1 101 ? -13.469 -2.878 15.951 1.00 61.22 101 PRO A CA 1
ATOM 827 C C . PRO A 1 101 ? -14.812 -3.271 16.581 1.00 61.22 101 PRO A C 1
ATOM 829 O O . PRO A 1 101 ? -15.326 -2.520 17.446 1.00 61.22 101 PRO A O 1
#

Foldseek 3Di:
DPDVLCVVCVVQVQNPWDKLVVVPPVDDDQVLVVVLLVVLLVVAPQWDWDDWDADPFFTWTWIDGPNFIWIWGDGPVDTIITGHPVVSVVSNVSSVVVVVD

Mean predicted aligned error: 3.67 Å

Secondary structure (DSSP, 8-state):
---HHHHHHHHTT-SS-EEGGGG-TTSS-HHHHHHHHHHHHTT-TT-EEEEEEEETTEEEEEEEETTEEEEEEEESS-EEEEE-HHHHHHHHHHHHHHH--

Solvent-accessible surface area (backbone atoms only — not comparable to full-atom values): 5923 Å² total; per-residue (Å²): 130,83,55,69,65,59,53,54,29,47,76,72,74,50,74,90,49,47,55,42,73,81,73,44,82,91,50,93,46,67,68,56,49,53,52,41,50,54,57,55,52,70,67,45,92,66,55,38,81,76,49,75,51,77,61,97,60,34,32,41,34,32,36,34,42,95,96,40,62,37,39,33,42,49,38,85,88,50,71,48,39,35,21,52,63,72,59,37,52,53,50,50,52,53,38,51,45,66,76,61,114

pLDDT: mean 92.72, std 7.98, range [47.16, 98.25]

Radius of gyration: 13.15 Å; Cα contacts (8 Å, |Δi|>4): 143; chains: 1; bounding box: 32×27×34 Å